Protein AF-A0A2D8A9R6-F1 (afdb_monomer)

Foldseek 3Di:
DDDDPVLVVQLVVQCPDPPQHSVNSNVVSVQLVVQVVPVWDSDPVRHRPNVVVVCVVVCCVVQWDQAPPQRDTDRDVHHPVRVPDDPDDDDDDDDDPVRVVVCVVVVHD

Mean predicted aligned error: 5.81 Å

Structure (mmCIF, N/CA/C/O backbone):
data_AF-A0A2D8A9R6-F1
#
_entry.id   AF-A0A2D8A9R6-F1
#
loop_
_atom_site.group_PDB
_atom_site.id
_atom_site.type_symbol
_atom_site.label_atom_id
_atom_site.label_alt_id
_atom_site.label_comp_id
_atom_site.label_asym_id
_atom_site.label_entity_id
_atom_site.label_seq_id
_atom_site.pdbx_PDB_ins_code
_atom_site.Cartn_x
_atom_site.Cartn_y
_atom_site.Cartn_z
_atom_site.occupancy
_atom_site.B_iso_or_equiv
_atom_site.auth_seq_id
_atom_site.auth_comp_id
_atom_site.auth_asym_id
_atom_site.auth_atom_id
_atom_site.pdbx_PDB_model_num
ATOM 1 N N . MET A 1 1 ? -15.543 -0.335 30.446 1.00 69.06 1 MET A N 1
ATOM 2 C CA . MET A 1 1 ? -16.309 -1.147 29.477 1.00 69.06 1 MET A CA 1
ATOM 3 C C . MET A 1 1 ? -15.387 -1.459 28.308 1.00 69.06 1 MET A C 1
ATOM 5 O O . MET A 1 1 ? -14.776 -0.513 27.822 1.00 69.06 1 MET A O 1
ATOM 9 N N . PRO A 1 2 ? -15.193 -2.729 27.918 1.00 83.56 2 PRO A N 1
ATOM 10 C CA . PRO A 1 2 ? -14.360 -3.060 26.764 1.00 83.56 2 PRO A CA 1
ATOM 11 C C . PRO A 1 2 ? -15.012 -2.563 25.467 1.00 83.56 2 PRO A C 1
ATOM 13 O O . PRO A 1 2 ? -16.239 -2.513 25.367 1.00 83.56 2 PRO A O 1
ATOM 16 N N . LEU A 1 3 ? -14.191 -2.178 24.489 1.00 90.00 3 LEU A N 1
ATOM 17 C CA . LEU A 1 3 ? -14.675 -1.761 23.172 1.00 90.00 3 LEU A CA 1
ATOM 18 C C . LEU A 1 3 ? -15.277 -2.957 22.405 1.00 90.00 3 LEU A C 1
ATOM 20 O O . LEU A 1 3 ? -14.814 -4.086 22.593 1.00 90.00 3 LEU A O 1
ATOM 24 N N . PRO A 1 4 ? -16.277 -2.739 21.528 1.00 94.75 4 PRO A N 1
ATOM 25 C CA . PRO A 1 4 ? -16.865 -3.807 20.724 1.00 94.75 4 PRO A CA 1
ATOM 26 C C . PRO A 1 4 ? -15.835 -4.504 19.827 1.00 94.75 4 PRO A C 1
ATOM 28 O O . PRO A 1 4 ? -14.962 -3.858 19.245 1.00 94.75 4 PRO A O 1
ATOM 31 N N . ALA A 1 5 ? -15.979 -5.818 19.647 1.00 95.56 5 ALA A N 1
ATOM 32 C CA . ALA A 1 5 ? -15.038 -6.617 18.860 1.00 95.56 5 ALA A CA 1
ATOM 33 C C . ALA A 1 5 ? -14.805 -6.100 17.419 1.00 95.56 5 ALA A C 1
ATOM 35 O O . ALA A 1 5 ? -13.646 -6.057 17.008 1.00 95.56 5 ALA A O 1
ATOM 36 N N . PRO A 1 6 ? -15.821 -5.648 16.650 1.00 93.56 6 PRO A N 1
ATOM 37 C CA . PRO A 1 6 ? -15.593 -5.115 15.302 1.00 93.56 6 PRO A CA 1
ATOM 38 C C . PRO A 1 6 ? -14.710 -3.861 15.276 1.00 93.56 6 PRO A C 1
ATOM 40 O O . PRO A 1 6 ? -13.868 -3.727 14.394 1.00 93.56 6 PRO A O 1
ATOM 43 N N . TYR A 1 7 ? -14.853 -2.981 16.274 1.00 94.50 7 TYR A N 1
ATOM 44 C CA . TYR A 1 7 ? -14.008 -1.793 16.411 1.00 94.50 7 TYR A CA 1
ATOM 45 C C . TYR A 1 7 ? -12.546 -2.192 16.626 1.00 94.50 7 TYR A C 1
ATOM 47 O O . TYR A 1 7 ? -11.654 -1.685 15.953 1.00 94.50 7 TYR A O 1
ATOM 55 N N . LEU A 1 8 ? -12.303 -3.141 17.539 1.00 95.88 8 LEU A N 1
ATOM 56 C CA . LEU A 1 8 ? -10.952 -3.620 17.836 1.00 95.88 8 LEU A CA 1
ATOM 57 C C . LEU A 1 8 ? -10.298 -4.284 16.621 1.00 95.88 8 LEU A C 1
ATOM 59 O O . LEU A 1 8 ? -9.114 -4.063 16.389 1.00 95.88 8 LEU A O 1
ATOM 63 N N . ARG A 1 9 ? -11.060 -5.044 15.822 1.00 96.25 9 ARG A N 1
ATOM 64 C CA . ARG A 1 9 ? -10.545 -5.655 14.585 1.00 96.25 9 ARG A CA 1
ATOM 65 C C . ARG A 1 9 ? -10.107 -4.602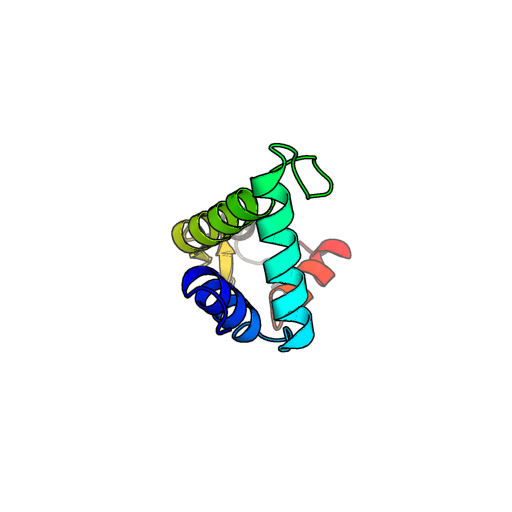 13.569 1.00 96.25 9 ARG A C 1
ATOM 67 O O . ARG A 1 9 ? -9.042 -4.754 12.983 1.00 96.25 9 ARG A O 1
ATOM 74 N N . LEU A 1 10 ? -10.895 -3.542 13.381 1.00 95.88 10 LEU A N 1
ATOM 75 C CA . LEU A 1 10 ? -10.539 -2.454 12.466 1.00 95.88 10 LEU A CA 1
ATOM 76 C C . LEU A 1 10 ? -9.306 -1.680 12.959 1.00 95.88 10 LEU A C 1
ATOM 78 O O . LEU A 1 10 ? -8.393 -1.421 12.180 1.00 95.88 10 LEU A O 1
ATOM 82 N N . LEU A 1 11 ? -9.240 -1.386 14.259 1.00 96.69 11 LEU A N 1
ATOM 83 C CA . LEU A 1 11 ? -8.086 -0.724 14.867 1.00 96.69 11 LEU A CA 1
ATOM 84 C C . LEU A 1 11 ? -6.806 -1.543 14.693 1.00 96.69 11 LEU A C 1
ATOM 86 O O . LEU A 1 11 ? -5.793 -1.000 14.266 1.00 96.69 11 LEU A O 1
ATOM 90 N N . GLN A 1 12 ? -6.860 -2.844 14.980 1.00 97.19 12 GLN A N 1
ATOM 91 C CA . GLN A 1 12 ? -5.717 -3.745 14.816 1.00 97.19 12 GLN A CA 1
ATOM 92 C C . GLN A 1 12 ? -5.279 -3.859 13.354 1.00 97.19 12 GLN A C 1
ATOM 94 O O . GLN A 1 12 ? -4.084 -3.904 13.084 1.00 97.19 12 GLN A O 1
ATOM 99 N N . ALA A 1 13 ? -6.226 -3.878 12.411 1.00 97.00 13 ALA A N 1
ATOM 100 C CA . ALA A 1 13 ? -5.903 -3.908 10.989 1.00 97.00 13 ALA A CA 1
ATOM 101 C C . ALA A 1 13 ? -5.131 -2.653 10.550 1.00 97.00 13 ALA A C 1
ATOM 103 O O . ALA A 1 13 ? -4.171 -2.774 9.795 1.00 97.00 13 ALA A O 1
ATOM 104 N N . PHE A 1 14 ? -5.502 -1.468 11.049 1.00 97.88 14 PHE A N 1
ATOM 105 C CA . PHE A 1 14 ? -4.760 -0.238 10.763 1.00 97.88 14 PHE A CA 1
ATOM 106 C C . PHE A 1 14 ? -3.406 -0.172 11.475 1.00 97.88 14 PHE A C 1
ATOM 108 O O . PHE A 1 14 ? -2.436 0.252 10.860 1.00 97.88 14 PHE A O 1
ATOM 115 N N . ASP A 1 15 ? -3.322 -0.600 12.736 1.00 97.31 15 ASP A N 1
ATOM 116 C CA . ASP A 1 15 ? -2.078 -0.592 13.528 1.00 97.31 15 ASP A CA 1
ATOM 117 C C . ASP A 1 15 ? -1.011 -1.556 12.979 1.00 97.31 15 ASP A C 1
ATOM 119 O O . ASP A 1 15 ? 0.182 -1.377 13.197 1.00 97.31 15 ASP A O 1
ATOM 123 N N . ALA A 1 16 ? -1.429 -2.574 12.222 1.00 96.88 16 ALA A N 1
ATOM 124 C CA . ALA A 1 16 ? -0.520 -3.496 11.548 1.00 96.88 16 ALA A CA 1
ATOM 125 C C . ALA A 1 16 ? 0.151 -2.903 10.291 1.00 96.88 16 ALA A C 1
ATOM 127 O O . ALA A 1 16 ? 1.063 -3.528 9.743 1.00 96.88 16 ALA A O 1
ATOM 128 N N . LEU A 1 17 ? -0.292 -1.738 9.799 1.00 97.06 17 LEU A N 1
ATOM 129 C CA . LEU A 1 17 ? 0.254 -1.134 8.584 1.00 97.06 17 LEU A CA 1
ATOM 130 C C . LEU A 1 17 ? 1.579 -0.403 8.862 1.00 97.06 17 LEU A C 1
ATOM 132 O O . LEU A 1 17 ? 1.702 0.310 9.862 1.00 97.06 17 LEU A O 1
ATOM 136 N N . PRO A 1 18 ? 2.574 -0.505 7.960 1.00 96.38 18 PRO A N 1
ATOM 137 C CA . PRO A 1 18 ? 3.833 0.210 8.123 1.00 96.38 18 PRO A CA 1
ATOM 138 C C . PRO A 1 18 ? 3.591 1.724 8.164 1.00 96.38 18 PRO A C 1
ATOM 140 O O . PRO A 1 18 ? 2.914 2.286 7.306 1.00 96.38 18 PRO A O 1
ATOM 143 N N . GLY A 1 19 ? 4.151 2.392 9.175 1.00 95.88 19 GLY A N 1
ATOM 144 C CA . GLY A 1 19 ? 4.002 3.839 9.362 1.00 95.88 19 GLY A CA 1
ATOM 145 C C . GLY A 1 19 ? 2.702 4.282 10.047 1.00 95.88 19 GLY A C 1
ATOM 146 O O . GLY A 1 19 ? 2.530 5.478 10.279 1.00 95.88 19 GLY A O 1
ATOM 147 N N . VAL A 1 20 ? 1.813 3.358 10.432 1.00 97.38 20 VAL A N 1
ATOM 148 C CA . VAL A 1 20 ? 0.592 3.663 11.193 1.00 97.38 20 VAL A CA 1
ATOM 149 C C . VAL A 1 20 ? 0.746 3.162 12.627 1.00 97.38 20 VAL A C 1
ATOM 151 O O . VAL A 1 20 ? 0.650 1.975 12.894 1.00 97.38 20 VAL A O 1
ATOM 154 N N . GLY A 1 21 ? 0.990 4.079 13.567 1.00 94.69 21 GLY A N 1
ATOM 155 C CA . GLY A 1 21 ? 1.039 3.745 14.997 1.00 94.69 21 GLY A CA 1
ATOM 156 C C . GLY A 1 21 ? -0.343 3.718 15.670 1.00 94.69 21 GLY A C 1
ATOM 157 O O . GLY A 1 21 ? -1.324 4.196 15.088 1.00 94.69 21 GLY A O 1
ATOM 158 N N . PRO A 1 22 ? -0.430 3.326 16.955 1.00 94.12 22 PRO A N 1
ATOM 159 C CA . PRO A 1 22 ? -1.704 3.047 17.630 1.00 94.12 22 PRO A CA 1
ATOM 160 C C . PRO A 1 22 ? -2.620 4.271 17.732 1.00 94.12 22 PRO A C 1
ATOM 162 O O . PRO A 1 22 ? -3.844 4.174 17.623 1.00 94.12 22 PRO A O 1
ATOM 165 N N . GLN A 1 23 ? -2.036 5.463 17.889 1.00 95.62 23 GLN A N 1
ATOM 166 C CA . GLN A 1 23 ? -2.798 6.713 17.881 1.00 95.62 23 GLN A CA 1
ATOM 167 C C . GLN A 1 23 ? -3.372 7.031 16.494 1.00 95.62 23 GLN A C 1
ATOM 169 O O . GLN A 1 23 ? -4.507 7.498 16.393 1.00 95.62 23 GLN A O 1
ATOM 174 N N . ALA A 1 24 ? -2.604 6.787 15.429 1.00 97.69 24 ALA A N 1
ATOM 175 C CA . ALA A 1 24 ? -3.054 6.999 14.058 1.00 97.69 24 ALA A CA 1
ATOM 176 C C . ALA A 1 24 ? -4.120 5.963 13.670 1.00 97.69 24 ALA A C 1
ATOM 178 O O . ALA A 1 24 ? -5.163 6.341 13.141 1.00 97.69 24 ALA A O 1
ATOM 179 N N . ALA A 1 25 ? -3.924 4.694 14.036 1.00 97.62 25 ALA A N 1
ATOM 180 C CA . ALA A 1 25 ? -4.891 3.620 13.833 1.00 97.62 25 ALA A CA 1
ATOM 181 C C . ALA A 1 25 ? -6.250 3.930 14.481 1.00 97.62 25 ALA A C 1
ATOM 183 O O . ALA A 1 25 ? -7.298 3.773 13.847 1.00 97.62 25 ALA A O 1
ATOM 184 N N . GLY A 1 26 ? -6.248 4.454 15.713 1.00 96.44 26 GLY A N 1
ATOM 185 C CA . GLY A 1 26 ? -7.468 4.907 16.386 1.00 96.44 26 GLY A CA 1
ATOM 186 C C . GLY A 1 26 ? -8.190 6.030 15.629 1.00 96.44 26 GLY A C 1
ATOM 187 O O . GLY A 1 26 ? -9.409 5.968 15.451 1.00 96.44 26 GLY A O 1
ATOM 188 N N . ARG A 1 27 ? -7.446 7.024 15.120 1.00 95.38 27 ARG A N 1
ATOM 189 C CA . ARG A 1 27 ? -8.008 8.127 14.315 1.00 95.38 27 ARG A CA 1
ATOM 190 C C . ARG A 1 27 ? -8.610 7.630 13.002 1.00 95.38 27 ARG A C 1
ATOM 192 O O . ARG A 1 27 ? -9.718 8.036 12.667 1.00 95.38 27 ARG A O 1
ATOM 199 N N . LEU A 1 28 ? -7.917 6.738 12.292 1.00 95.75 28 LEU A N 1
ATOM 200 C CA . LEU A 1 28 ? -8.404 6.138 11.044 1.00 95.75 28 LEU A CA 1
ATOM 201 C C . LEU A 1 28 ? -9.673 5.315 11.280 1.00 95.75 28 LEU A C 1
ATOM 203 O O . LEU A 1 28 ? -10.664 5.497 10.579 1.00 95.75 28 LEU A O 1
ATOM 207 N N . THR A 1 29 ? -9.681 4.483 12.324 1.00 95.19 29 THR A N 1
ATOM 208 C CA . THR A 1 29 ? -10.854 3.692 12.730 1.00 95.19 29 THR A CA 1
ATOM 209 C C . THR A 1 29 ? -12.067 4.590 12.956 1.00 95.19 29 THR A C 1
ATOM 211 O O . THR A 1 29 ? -13.138 4.345 12.405 1.00 95.19 29 THR A O 1
ATOM 214 N N . GLN A 1 30 ? -11.902 5.660 13.737 1.00 91.88 30 GLN A N 1
ATOM 215 C CA . GLN A 1 30 ? -12.988 6.596 14.009 1.00 91.88 30 GLN A CA 1
ATOM 216 C C . GLN A 1 30 ? -13.437 7.331 12.740 1.00 91.88 30 GLN A C 1
ATOM 218 O O . GLN A 1 30 ? -14.637 7.455 12.510 1.00 91.88 30 GLN A O 1
ATOM 223 N N . PHE A 1 31 ? -12.498 7.791 11.910 1.00 92.06 31 PHE A N 1
ATOM 224 C CA . PHE A 1 31 ? -12.796 8.479 10.655 1.00 92.06 31 PHE A CA 1
ATOM 225 C C . PHE A 1 31 ? -13.668 7.628 9.727 1.00 92.06 31 PHE A C 1
ATOM 227 O O . PHE A 1 31 ? -14.717 8.101 9.291 1.00 92.06 31 PHE A O 1
ATOM 234 N N . ILE A 1 32 ? -13.290 6.365 9.498 1.00 91.50 32 ILE A N 1
ATOM 235 C CA . ILE A 1 32 ? -14.049 5.430 8.656 1.00 91.50 32 ILE A CA 1
ATOM 236 C C . ILE A 1 32 ? -15.459 5.201 9.212 1.00 91.50 32 ILE A C 1
ATOM 238 O O . ILE A 1 32 ? -16.438 5.318 8.479 1.00 91.50 32 ILE A O 1
ATOM 242 N N . LEU A 1 33 ? -15.587 4.936 10.516 1.00 88.25 33 LEU A N 1
ATOM 243 C CA . LEU A 1 33 ? -16.890 4.661 11.130 1.00 88.25 33 LEU A CA 1
ATOM 244 C C . LEU A 1 33 ? -17.820 5.886 11.131 1.00 88.25 33 LEU A C 1
ATOM 246 O O . LEU A 1 33 ? -19.035 5.719 11.037 1.00 88.25 33 LEU A O 1
ATOM 250 N N . MET A 1 34 ? -17.273 7.107 11.184 1.00 83.88 34 MET A N 1
ATOM 251 C CA . MET A 1 34 ? -18.062 8.344 11.146 1.00 83.88 34 MET A CA 1
ATOM 252 C C . MET A 1 34 ? -18.802 8.584 9.824 1.00 83.88 34 MET A C 1
ATOM 254 O O . MET A 1 34 ? -19.875 9.182 9.860 1.00 83.88 34 MET A O 1
ATOM 258 N N . GLY A 1 35 ? -18.281 8.113 8.688 1.00 73.56 35 GLY A N 1
ATOM 259 C CA . GLY A 1 35 ? -18.963 8.262 7.393 1.00 73.56 35 GLY A CA 1
ATOM 260 C C . GLY A 1 35 ? -20.215 7.400 7.279 1.00 73.56 35 GLY A C 1
ATOM 261 O O . GLY A 1 35 ? -21.261 7.864 6.834 1.00 73.56 35 GLY A O 1
ATOM 262 N N . ASN A 1 36 ? -20.141 6.163 7.771 1.00 65.12 36 ASN A N 1
ATOM 263 C CA . ASN A 1 36 ? -21.240 5.203 7.668 1.00 65.12 36 ASN A CA 1
ATOM 264 C C . ASN A 1 36 ? -22.476 5.647 8.478 1.00 65.12 36 ASN A C 1
ATOM 266 O O . ASN A 1 36 ? -23.612 5.567 8.020 1.00 65.12 36 ASN A O 1
ATOM 270 N N . GLN A 1 37 ? -22.258 6.208 9.667 1.00 65.50 37 GLN A N 1
ATOM 271 C CA . GLN A 1 37 ? -23.342 6.562 10.588 1.00 65.50 37 GLN A CA 1
ATOM 272 C C . GLN A 1 37 ? -24.173 7.795 10.189 1.00 65.50 37 GLN A C 1
ATOM 274 O O . GLN A 1 37 ? -25.277 7.956 10.703 1.00 65.50 37 GLN A O 1
ATOM 279 N N . ASN A 1 38 ? -23.708 8.620 9.243 1.00 56.88 38 ASN A N 1
ATOM 280 C CA . ASN A 1 38 ? -24.428 9.827 8.815 1.00 56.88 38 ASN A CA 1
ATOM 281 C C . ASN A 1 38 ? -25.042 9.723 7.407 1.00 56.88 38 ASN A C 1
ATOM 283 O O . ASN A 1 38 ? -25.695 10.670 6.969 1.00 56.88 38 ASN A O 1
ATOM 287 N N . GLY A 1 39 ? -24.813 8.621 6.678 1.00 60.53 39 GLY A N 1
ATOM 288 C CA . GLY A 1 39 ? -25.246 8.466 5.279 1.00 60.53 39 GLY A CA 1
ATOM 289 C C . GLY A 1 39 ? -24.645 9.500 4.312 1.00 60.53 39 GLY A C 1
ATOM 290 O O . GLY A 1 39 ? -25.080 9.600 3.169 1.00 60.53 39 GLY A O 1
ATOM 291 N N . GLN A 1 40 ? -23.664 10.279 4.774 1.00 63.97 40 GLN A N 1
ATOM 292 C CA . GLN A 1 40 ? -22.924 11.281 4.017 1.00 63.97 40 GLN A CA 1
ATOM 293 C C . GLN A 1 40 ? -21.485 10.804 3.914 1.00 63.97 40 GLN A C 1
ATOM 295 O O . GLN A 1 40 ? -20.902 10.376 4.914 1.00 63.97 40 GLN A O 1
ATOM 300 N N . GLY A 1 41 ? -20.903 10.882 2.722 1.00 74.56 41 GLY A N 1
ATOM 301 C CA . GLY A 1 41 ? -19.510 10.518 2.573 1.00 74.56 41 GLY A CA 1
ATOM 302 C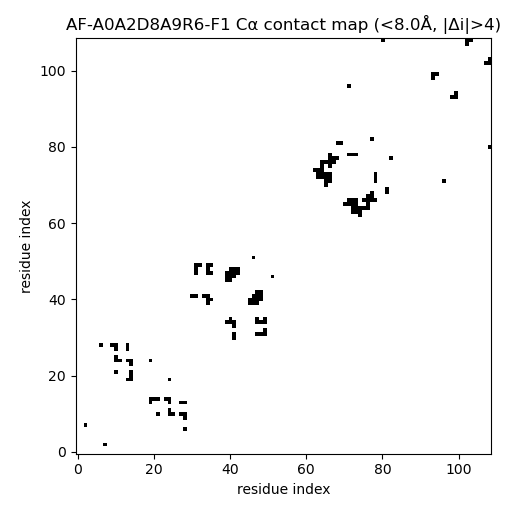 C . GLY A 1 41 ? -18.587 11.403 3.400 1.00 74.56 41 GLY A C 1
ATOM 303 O O . GLY A 1 41 ? -18.825 12.593 3.598 1.00 74.56 41 GLY A O 1
ATOM 304 N N . ASN A 1 42 ? -17.536 10.783 3.915 1.00 80.88 42 ASN A N 1
ATOM 305 C CA . ASN A 1 42 ? -16.564 11.374 4.828 1.00 80.88 42 ASN A CA 1
ATOM 306 C C . ASN A 1 42 ? -15.222 11.676 4.157 1.00 80.88 42 ASN A C 1
ATOM 308 O O . ASN A 1 42 ? -14.340 12.222 4.818 1.00 80.88 42 ASN A O 1
ATOM 312 N N . ASN A 1 43 ? -15.041 11.340 2.878 1.00 81.12 43 ASN A N 1
ATOM 313 C CA . ASN A 1 43 ? -13.846 11.719 2.129 1.00 81.12 43 ASN A CA 1
ATOM 314 C C . ASN A 1 43 ? -14.031 13.014 1.321 1.00 81.12 43 ASN A C 1
ATOM 316 O O . ASN A 1 43 ? -15.125 13.566 1.220 1.00 81.12 43 ASN A O 1
ATOM 320 N N . ALA A 1 44 ? -12.935 13.493 0.723 1.00 79.56 44 ALA A N 1
ATOM 321 C CA . ALA A 1 44 ? -12.900 14.721 -0.075 1.00 79.56 44 ALA A CA 1
ATOM 322 C C . ALA A 1 44 ? -13.868 14.720 -1.275 1.00 79.56 44 ALA A C 1
ATOM 324 O O . ALA A 1 44 ? -14.213 15.786 -1.778 1.00 79.56 44 ALA A O 1
ATOM 325 N N . HIS A 1 45 ? -14.311 13.540 -1.717 1.00 75.62 45 HIS A N 1
ATOM 326 C CA . HIS A 1 45 ? -15.215 13.351 -2.849 1.00 75.62 45 HIS A CA 1
ATOM 327 C C . HIS A 1 45 ? -16.678 13.154 -2.423 1.00 75.62 45 HIS A C 1
ATOM 329 O O . HIS A 1 45 ? -17.536 12.975 -3.281 1.00 75.62 45 HIS A O 1
ATOM 335 N N . GLY A 1 46 ? -16.982 13.191 -1.119 1.00 79.62 46 GLY A N 1
ATOM 336 C CA . GLY A 1 46 ? -18.336 12.965 -0.612 1.00 79.62 46 GLY A CA 1
ATOM 337 C C . GLY A 1 46 ? -18.792 11.503 -0.674 1.00 79.62 46 GLY A C 1
ATOM 338 O O . GLY A 1 46 ? -19.991 11.247 -0.556 1.00 79.62 46 GLY A O 1
ATOM 339 N N . ASN A 1 47 ? -17.859 10.548 -0.791 1.00 81.19 47 ASN A N 1
ATOM 340 C CA . ASN A 1 47 ? -18.119 9.104 -0.754 1.00 81.19 47 ASN A CA 1
ATOM 341 C C . ASN A 1 47 ? -17.841 8.499 0.633 1.00 81.19 47 ASN A C 1
ATOM 343 O O . ASN A 1 47 ? -17.124 9.080 1.456 1.00 81.19 47 ASN A O 1
ATOM 347 N N . ASP A 1 48 ? -18.382 7.304 0.886 1.00 89.06 48 ASP A N 1
ATOM 348 C CA . ASP A 1 48 ? -17.998 6.495 2.046 1.00 89.06 48 ASP A CA 1
ATOM 349 C C . ASP A 1 48 ? -16.561 5.977 1.881 1.00 89.06 48 ASP A C 1
ATOM 351 O O . ASP A 1 48 ? -16.298 5.029 1.135 1.00 89.06 48 ASP A O 1
ATOM 355 N N . ALA A 1 49 ? -15.631 6.590 2.616 1.00 89.56 49 ALA A N 1
ATOM 356 C CA . ALA A 1 49 ? -14.215 6.247 2.598 1.00 89.56 49 ALA A CA 1
ATOM 357 C C . ALA A 1 49 ? -13.953 4.780 2.955 1.00 89.56 49 ALA A C 1
ATOM 359 O O . ALA A 1 49 ? -12.976 4.211 2.475 1.00 89.56 49 ALA A O 1
ATOM 360 N N . GLY A 1 50 ? -14.793 4.171 3.802 1.00 90.81 50 GLY A N 1
ATOM 361 C CA . GLY A 1 50 ? -14.626 2.777 4.212 1.00 90.81 50 GLY A CA 1
ATOM 362 C C . GLY A 1 50 ? -14.830 1.822 3.047 1.00 90.81 50 GLY A C 1
ATOM 363 O O . GLY A 1 50 ? -13.969 0.986 2.769 1.00 90.81 50 GLY A O 1
ATOM 364 N N . SER A 1 51 ? -15.949 1.988 2.345 1.00 89.69 51 SER A N 1
ATOM 365 C CA . SER A 1 51 ? -16.283 1.189 1.168 1.00 89.69 51 SER A CA 1
ATOM 366 C C . SER A 1 51 ? -15.290 1.412 0.023 1.00 89.69 51 SER A C 1
ATOM 368 O O . SER A 1 51 ? -14.821 0.443 -0.572 1.00 89.69 51 SER A O 1
ATOM 370 N N . GLU A 1 52 ? -14.909 2.666 -0.243 1.00 91.31 52 GLU A N 1
ATOM 371 C CA . GLU A 1 52 ? -13.952 3.006 -1.306 1.00 91.31 52 GLU A CA 1
ATOM 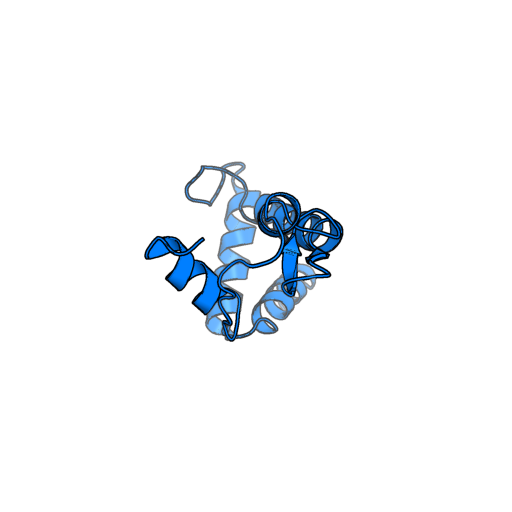372 C C . GLU A 1 52 ? -12.563 2.401 -1.040 1.00 91.31 52 GLU A C 1
ATOM 374 O O . GLU A 1 52 ? -11.974 1.778 -1.925 1.00 91.31 52 GLU A O 1
ATOM 379 N N . LEU A 1 53 ? -12.066 2.496 0.200 1.00 93.88 53 LEU A N 1
ATOM 380 C CA . LEU A 1 53 ? -10.789 1.897 0.590 1.00 93.88 53 LEU A CA 1
ATOM 381 C C . LEU A 1 53 ? -10.819 0.368 0.477 1.00 93.88 53 LEU A C 1
ATOM 383 O O . LEU A 1 53 ? -9.885 -0.224 -0.064 1.00 93.88 53 LEU A O 1
ATOM 387 N N . ALA A 1 54 ? -11.882 -0.275 0.966 1.00 93.94 54 ALA A N 1
ATOM 388 C CA . ALA A 1 54 ? -12.024 -1.726 0.880 1.00 93.94 54 ALA A CA 1
ATOM 389 C C . ALA A 1 54 ? -12.030 -2.206 -0.579 1.00 93.94 54 ALA A C 1
ATOM 391 O O . ALA A 1 54 ? -11.337 -3.167 -0.916 1.00 93.94 54 ALA A O 1
ATOM 392 N N . GLN A 1 55 ? -12.760 -1.508 -1.453 1.00 95.25 55 GLN A N 1
ATOM 393 C CA . GLN A 1 55 ? -12.817 -1.832 -2.873 1.00 95.25 55 GLN A CA 1
ATOM 394 C C . GLN A 1 55 ? -11.465 -1.631 -3.562 1.00 95.25 55 GLN A C 1
ATOM 396 O O . GLN A 1 55 ? -11.051 -2.495 -4.330 1.00 95.25 55 GLN A O 1
ATOM 401 N N . ALA A 1 56 ? -10.755 -0.539 -3.267 1.00 95.75 56 ALA A N 1
ATOM 402 C CA . ALA A 1 56 ? -9.436 -0.275 -3.834 1.00 95.75 56 ALA A CA 1
ATOM 403 C C . ALA A 1 56 ? -8.412 -1.350 -3.440 1.00 95.75 56 ALA A C 1
ATOM 405 O O . ALA A 1 56 ? -7.671 -1.826 -4.296 1.00 95.75 56 ALA A O 1
ATOM 406 N N . ILE A 1 57 ? -8.399 -1.771 -2.168 1.00 96.19 57 ILE A N 1
ATOM 407 C CA . ILE A 1 57 ? -7.508 -2.835 -1.679 1.00 96.19 57 ILE A CA 1
ATOM 408 C C . ILE A 1 57 ? -7.783 -4.153 -2.412 1.00 96.19 57 ILE A C 1
ATOM 410 O O . ILE A 1 57 ? -6.847 -4.786 -2.900 1.00 96.19 57 ILE A O 1
ATOM 414 N N . LEU A 1 58 ? -9.053 -4.560 -2.504 1.00 97.12 58 LEU A N 1
ATOM 415 C CA . LEU A 1 58 ? -9.439 -5.811 -3.160 1.00 97.12 58 LEU A CA 1
ATOM 416 C C . LEU A 1 58 ? -9.135 -5.777 -4.661 1.00 97.12 58 LEU A C 1
ATOM 418 O O . LEU A 1 58 ? -8.453 -6.663 -5.167 1.00 97.12 58 LEU A O 1
ATOM 422 N N . ALA A 1 59 ? -9.556 -4.716 -5.353 1.00 96.38 59 ALA A N 1
ATOM 423 C CA . ALA A 1 59 ? -9.327 -4.566 -6.785 1.00 96.38 59 ALA A CA 1
ATOM 424 C C . ALA A 1 59 ? -7.830 -4.553 -7.120 1.00 96.38 59 ALA A C 1
ATOM 426 O O . ALA A 1 59 ? -7.410 -5.222 -8.061 1.00 96.38 59 ALA A O 1
ATOM 427 N N . ALA A 1 60 ? -7.009 -3.842 -6.342 1.00 95.69 60 ALA A N 1
ATOM 428 C CA . ALA A 1 60 ? -5.564 -3.826 -6.540 1.00 95.69 60 ALA A CA 1
ATOM 429 C C . ALA A 1 60 ? -4.945 -5.219 -6.343 1.00 95.69 60 ALA A C 1
ATOM 431 O O . ALA A 1 60 ? -4.153 -5.650 -7.176 1.00 95.69 60 ALA A O 1
ATOM 432 N N . GLY A 1 61 ? -5.332 -5.939 -5.284 1.00 94.69 61 GLY A N 1
ATOM 433 C CA . GLY A 1 61 ? -4.831 -7.291 -5.014 1.00 94.69 61 GLY A C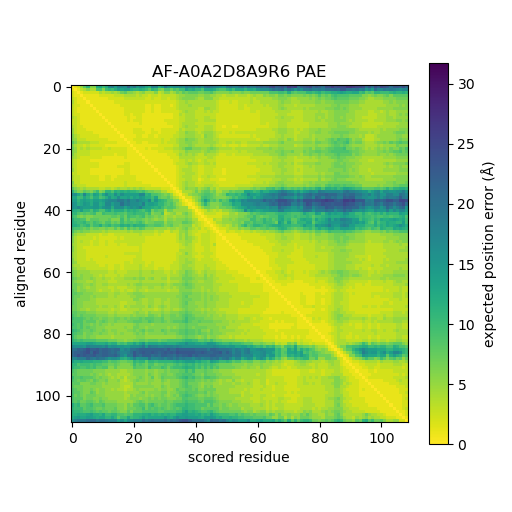A 1
ATOM 434 C C . GLY A 1 61 ? -5.228 -8.331 -6.067 1.00 94.69 61 GLY A C 1
ATOM 435 O O . GLY A 1 61 ? -4.491 -9.289 -6.280 1.00 94.69 61 GLY A O 1
ATOM 436 N N . GLU A 1 62 ? -6.369 -8.144 -6.730 1.00 94.88 62 GLU A N 1
ATOM 437 C CA . GLU A 1 62 ? -6.866 -9.054 -7.768 1.00 94.88 62 GLU A CA 1
ATOM 438 C C . GLU A 1 62 ? -6.311 -8.747 -9.164 1.00 94.88 62 GLU A C 1
ATOM 440 O O . GLU A 1 62 ? -6.180 -9.656 -9.983 1.00 94.88 62 GLU A O 1
ATOM 445 N N . THR A 1 63 ? -6.008 -7.480 -9.457 1.00 94.25 63 THR A N 1
ATOM 446 C CA . THR A 1 63 ? -5.716 -7.031 -10.831 1.00 94.25 63 THR A CA 1
ATOM 447 C C . THR A 1 63 ? -4.261 -6.674 -11.088 1.00 94.25 63 THR A C 1
ATOM 449 O O . THR A 1 63 ? -3.816 -6.766 -12.233 1.00 94.25 63 THR A O 1
ATOM 452 N N . LEU A 1 64 ? -3.508 -6.263 -10.063 1.00 96.00 64 LEU A N 1
ATOM 453 C CA . LEU A 1 64 ? -2.119 -5.860 -10.251 1.00 96.00 64 LEU A CA 1
ATOM 454 C C . LEU A 1 64 ? -1.214 -7.084 -10.364 1.00 96.00 64 LEU A C 1
ATOM 456 O O . LEU A 1 64 ? -1.150 -7.929 -9.472 1.00 96.00 64 LEU A O 1
ATOM 460 N N . VAL A 1 65 ? -0.446 -7.127 -11.447 1.00 96.06 65 VAL A N 1
ATOM 461 C CA . VAL A 1 65 ? 0.622 -8.103 -11.675 1.00 96.06 65 VAL A CA 1
ATOM 462 C C . VAL A 1 65 ? 1.962 -7.390 -11.830 1.00 96.06 65 VAL A C 1
ATOM 464 O O . VAL A 1 65 ? 2.012 -6.179 -12.044 1.00 96.06 65 VAL A O 1
ATOM 467 N N . MET A 1 66 ? 3.063 -8.135 -11.736 1.00 96.25 66 MET A N 1
ATOM 468 C CA . MET A 1 66 ? 4.386 -7.619 -12.092 1.00 96.25 66 MET A CA 1
ATOM 469 C C . MET A 1 66 ? 4.683 -7.921 -13.556 1.00 96.25 66 MET A C 1
ATOM 471 O O . MET A 1 66 ? 4.572 -9.065 -13.990 1.00 96.25 66 MET A O 1
ATOM 475 N N . CYS A 1 67 ? 5.095 -6.899 -14.302 1.00 95.25 67 CYS A N 1
ATOM 476 C CA . CYS A 1 67 ? 5.538 -7.051 -15.680 1.00 95.25 67 CYS A CA 1
ATOM 477 C C . CYS A 1 67 ? 6.751 -7.991 -15.754 1.00 95.25 67 CYS A C 1
ATOM 479 O O . CYS A 1 67 ? 7.763 -7.753 -15.095 1.00 95.25 67 CYS A O 1
ATOM 481 N N . GLU A 1 68 ? 6.698 -8.996 -16.625 1.00 96.06 68 GLU A N 1
ATOM 482 C CA . GLU A 1 68 ? 7.753 -10.005 -16.801 1.00 96.06 68 GLU A CA 1
ATOM 483 C C . GLU A 1 68 ? 9.076 -9.423 -17.338 1.00 96.06 68 GLU A C 1
ATOM 485 O O . GLU A 1 68 ? 10.122 -10.063 -17.256 1.00 96.06 68 GLU A O 1
ATOM 490 N N . ARG A 1 69 ? 9.045 -8.203 -17.897 1.00 92.31 69 ARG A N 1
ATOM 491 C CA . ARG A 1 69 ? 10.209 -7.547 -18.519 1.00 92.31 69 ARG A CA 1
ATOM 492 C C . ARG A 1 69 ? 10.871 -6.496 -17.636 1.00 92.31 69 ARG A C 1
ATOM 494 O O . ARG A 1 69 ? 12.093 -6.474 -17.540 1.00 92.31 69 ARG A O 1
ATOM 501 N N . CYS A 1 70 ? 10.083 -5.602 -17.040 1.00 91.81 70 CYS A N 1
ATOM 502 C CA . CYS A 1 70 ? 10.601 -4.469 -16.265 1.00 91.81 70 CYS A CA 1
ATOM 503 C C . CYS A 1 70 ? 10.250 -4.524 -14.775 1.00 91.81 70 CYS A C 1
ATOM 505 O O . CYS A 1 70 ? 10.664 -3.633 -14.041 1.00 91.81 70 CYS A O 1
ATOM 507 N N . TYR A 1 71 ? 9.501 -5.541 -14.327 1.00 93.75 71 TYR A N 1
ATOM 508 C CA . TYR A 1 71 ? 9.112 -5.744 -12.925 1.00 93.75 71 TYR A CA 1
ATOM 509 C C . TYR A 1 71 ? 8.343 -4.569 -12.297 1.00 93.75 71 TYR A C 1
ATOM 511 O O . TYR A 1 71 ? 8.319 -4.404 -11.080 1.00 93.75 71 TYR A O 1
ATOM 519 N N . ARG A 1 72 ? 7.684 -3.759 -13.132 1.00 92.06 72 ARG A N 1
ATOM 520 C CA . AR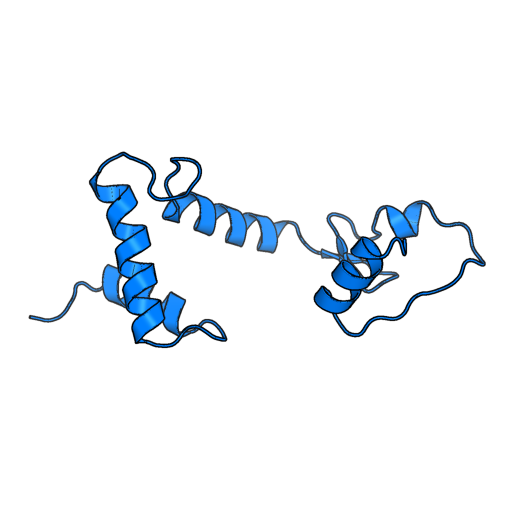G A 1 72 ? 6.738 -2.722 -12.707 1.00 92.06 72 ARG A CA 1
ATOM 521 C C . ARG A 1 72 ? 5.338 -3.306 -12.541 1.00 92.06 72 ARG A C 1
ATOM 523 O O . ARG A 1 72 ? 4.998 -4.275 -13.223 1.00 92.06 72 ARG A O 1
ATOM 530 N N . TYR A 1 73 ? 4.517 -2.678 -11.699 1.00 95.12 73 TYR A N 1
ATOM 531 C CA . TYR A 1 73 ? 3.094 -3.006 -11.618 1.00 95.12 73 TYR A CA 1
ATOM 532 C C . TYR A 1 73 ? 2.405 -2.773 -12.968 1.00 95.12 73 TYR A C 1
ATOM 534 O O . TYR A 1 73 ? 2.612 -1.746 -13.614 1.00 95.12 73 TYR A O 1
ATOM 542 N N . ALA A 1 74 ? 1.587 -3.732 -13.385 1.00 94.81 74 ALA A N 1
ATOM 543 C CA . ALA A 1 74 ? 0.871 -3.738 -14.651 1.00 94.81 74 ALA A CA 1
ATOM 544 C C . ALA A 1 74 ? -0.497 -4.419 -14.496 1.00 94.81 74 ALA A C 1
ATOM 546 O O . ALA A 1 74 ? -0.761 -5.083 -13.496 1.00 94.81 74 ALA A O 1
ATOM 547 N N . MET A 1 75 ? -1.357 -4.271 -15.507 1.00 94.50 75 MET A N 1
ATOM 548 C CA . MET A 1 75 ? -2.639 -4.993 -15.609 1.00 94.50 75 MET A CA 1
ATOM 549 C C . MET A 1 75 ? -2.548 -6.252 -16.491 1.00 94.50 75 MET A C 1
ATOM 551 O O . MET A 1 75 ? -3.523 -6.981 -16.646 1.00 94.50 75 MET A O 1
ATOM 555 N N . GLN A 1 76 ? -1.389 -6.492 -17.109 1.00 93.81 76 GLN A N 1
ATOM 556 C CA . GLN A 1 76 ? -1.101 -7.619 -18.000 1.00 93.81 76 GLN A CA 1
ATOM 557 C C . GLN A 1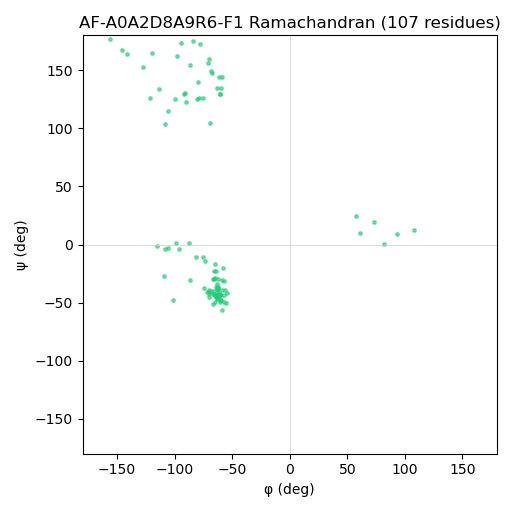 76 ? 0.329 -8.116 -17.747 1.00 93.81 76 GLN A C 1
ATOM 559 O O . GLN A 1 76 ? 1.135 -7.396 -17.154 1.00 93.81 76 GLN A O 1
ATOM 564 N N . SER A 1 77 ? 0.665 -9.323 -18.217 1.00 95.12 77 SER A N 1
ATOM 565 C CA . SER A 1 77 ? 2.001 -9.918 -18.021 1.00 95.12 77 SER A CA 1
ATOM 566 C C . SER A 1 77 ? 3.136 -9.067 -18.600 1.00 95.12 77 SER A C 1
ATOM 568 O O . SER A 1 77 ? 4.239 -9.046 -18.059 1.00 95.12 77 SER A O 1
ATOM 570 N N . VAL A 1 78 ? 2.867 -8.313 -19.666 1.00 94.81 78 VAL A N 1
ATOM 571 C CA . VAL A 1 78 ? 3.771 -7.304 -20.222 1.00 94.81 78 VAL A CA 1
ATOM 572 C C . VAL A 1 78 ? 3.052 -5.959 -20.203 1.00 94.81 78 VAL A C 1
ATOM 574 O O . VAL A 1 78 ? 1.945 -5.853 -20.717 1.00 94.81 78 VAL A O 1
ATOM 577 N N . CYS A 1 79 ? 3.665 -4.934 -19.603 1.00 92.56 79 CYS A N 1
ATOM 578 C CA . CYS A 1 79 ? 3.085 -3.589 -19.573 1.00 92.56 79 CYS A CA 1
ATOM 579 C C . CYS A 1 79 ? 3.105 -2.912 -20.954 1.00 92.56 79 CYS A C 1
ATOM 581 O O . CYS A 1 79 ? 3.935 -3.252 -21.804 1.00 92.56 79 CYS A O 1
ATOM 583 N N . ASP A 1 80 ? 2.250 -1.904 -21.136 1.00 89.38 80 ASP A N 1
ATOM 584 C CA . ASP A 1 80 ? 2.097 -1.170 -22.400 1.00 89.38 80 ASP A CA 1
ATOM 585 C C . ASP A 1 80 ? 3.417 -0.555 -22.894 1.00 89.38 80 ASP A C 1
ATOM 587 O O . ASP A 1 80 ? 3.738 -0.651 -24.079 1.00 89.38 80 ASP A O 1
ATOM 591 N N . ASP A 1 81 ? 4.240 -0.018 -21.984 1.00 87.56 81 ASP A N 1
ATOM 592 C CA . ASP A 1 81 ? 5.552 0.544 -22.335 1.00 87.56 81 ASP A CA 1
ATOM 593 C C . ASP A 1 81 ? 6.485 -0.517 -22.929 1.00 87.56 81 ASP A C 1
ATOM 595 O O . ASP A 1 81 ? 7.171 -0.294 -23.924 1.00 87.56 81 ASP A O 1
ATOM 599 N N . CYS A 1 82 ? 6.519 -1.705 -22.317 1.00 89.69 82 CYS A N 1
ATOM 600 C CA . CYS A 1 82 ? 7.353 -2.796 -22.798 1.00 89.69 82 CYS A CA 1
ATOM 601 C C . CYS A 1 82 ? 6.818 -3.351 -24.121 1.00 89.69 82 CYS A C 1
ATOM 603 O O . CYS A 1 82 ? 7.615 -3.673 -25.004 1.00 89.69 82 CYS A O 1
ATOM 605 N N . ALA A 1 83 ? 5.497 -3.467 -24.270 1.00 89.88 83 ALA A N 1
ATOM 606 C CA . ALA A 1 83 ? 4.863 -3.957 -25.490 1.00 89.88 83 ALA A CA 1
ATOM 607 C C . ALA A 1 83 ? 5.123 -3.035 -26.695 1.00 89.88 83 ALA A C 1
ATOM 609 O O . ALA A 1 83 ? 5.325 -3.531 -27.801 1.00 89.88 83 ALA A O 1
ATOM 610 N N . GLY A 1 84 ? 5.167 -1.717 -26.475 1.00 84.38 84 GLY A N 1
ATOM 611 C CA . GLY A 1 84 ? 5.411 -0.717 -27.519 1.00 84.38 84 GLY A CA 1
ATOM 612 C C . GLY A 1 84 ? 6.881 -0.495 -27.895 1.00 84.38 84 GLY A C 1
ATOM 613 O O . GLY A 1 84 ? 7.151 0.175 -28.889 1.00 84.38 84 GLY A O 1
ATOM 614 N N . HIS A 1 85 ? 7.836 -1.032 -27.129 1.00 78.19 85 HIS A N 1
ATOM 615 C CA . HIS A 1 85 ? 9.262 -0.794 -27.362 1.00 78.19 85 HIS A CA 1
ATOM 616 C C . HIS A 1 85 ? 9.901 -1.826 -28.300 1.00 78.19 85 HIS A C 1
ATOM 618 O O . HIS A 1 85 ? 9.956 -3.022 -27.994 1.00 78.19 85 HIS A O 1
ATOM 624 N N . GLU A 1 86 ? 10.489 -1.338 -29.394 1.00 68.25 86 GLU A N 1
ATOM 625 C CA . GLU A 1 86 ? 11.381 -2.124 -30.248 1.00 68.25 86 GLU A CA 1
ATOM 626 C C . GLU A 1 86 ? 12.729 -2.401 -29.552 1.00 68.25 86 GLU A C 1
ATOM 628 O O . GLU A 1 86 ? 13.153 -1.694 -28.629 1.00 68.25 86 GLU A O 1
ATOM 633 N N . GLN A 1 87 ? 13.411 -3.470 -29.971 1.00 68.19 87 GLN A N 1
ATOM 634 C CA . GLN A 1 87 ? 14.695 -3.877 -29.394 1.00 68.19 87 GLN A CA 1
ATOM 635 C C . GLN A 1 87 ? 15.774 -2.800 -29.633 1.00 68.19 87 GLN A C 1
ATOM 637 O O . GLN A 1 87 ? 15.921 -2.317 -30.751 1.00 68.19 87 GLN A O 1
ATOM 642 N N . GLY A 1 88 ? 16.563 -2.462 -28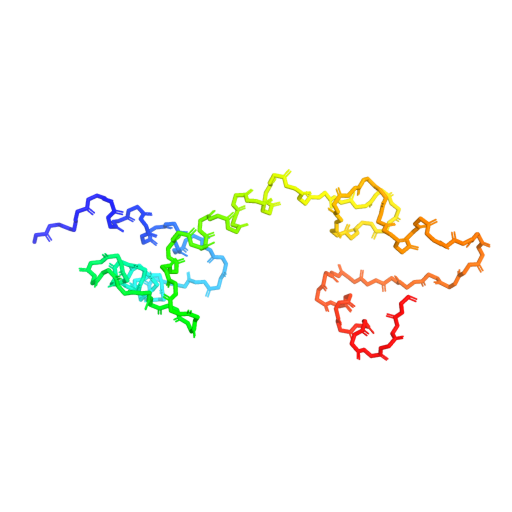.602 1.00 69.25 88 GLY A N 1
ATOM 643 C CA . GLY A 1 88 ? 17.714 -1.544 -28.718 1.00 69.25 88 GLY A CA 1
ATOM 644 C C . GLY A 1 88 ? 17.555 -0.147 -28.096 1.00 69.25 88 GLY A C 1
ATOM 645 O O . GLY A 1 88 ? 18.389 0.718 -28.351 1.00 69.25 88 GLY A O 1
ATOM 646 N N . GLY A 1 89 ? 16.518 0.090 -27.284 1.00 76.38 89 GLY A N 1
ATOM 647 C CA . GLY A 1 89 ? 16.339 1.340 -26.528 1.00 76.38 89 GLY A CA 1
ATOM 648 C C . GLY A 1 89 ? 17.200 1.462 -25.257 1.00 76.38 89 GLY A C 1
ATOM 649 O O . GLY A 1 89 ? 17.844 0.508 -24.818 1.00 76.38 89 GLY A O 1
ATOM 650 N N . THR A 1 90 ? 17.184 2.646 -24.637 1.00 83.00 90 THR A N 1
ATOM 651 C CA . THR A 1 90 ? 17.846 2.911 -23.347 1.00 83.00 90 THR A CA 1
ATOM 652 C C . THR A 1 90 ? 17.049 2.296 -22.197 1.00 83.00 90 THR A C 1
ATOM 654 O O . THR A 1 90 ? 15.873 2.608 -22.032 1.00 83.00 90 THR A O 1
ATOM 657 N N . LEU A 1 91 ? 17.689 1.471 -21.363 1.00 86.12 91 LEU A N 1
ATOM 658 C CA . LEU A 1 91 ? 17.066 0.912 -20.161 1.00 86.12 91 LEU A CA 1
ATOM 659 C C . LEU A 1 91 ? 17.311 1.810 -18.945 1.00 86.12 91 LEU A C 1
ATOM 661 O O . LEU A 1 91 ? 18.451 2.157 -18.637 1.00 86.12 91 LEU A O 1
ATOM 665 N N . TRP A 1 92 ? 16.235 2.122 -18.229 1.00 86.88 92 TRP A N 1
ATOM 666 C CA . TRP A 1 92 ? 16.263 2.888 -16.989 1.00 86.88 92 TRP A CA 1
ATOM 667 C C . TRP A 1 92 ? 16.032 1.961 -15.806 1.00 86.88 92 TRP A C 1
ATOM 669 O O . TRP A 1 92 ? 14.969 1.360 -15.675 1.00 86.88 92 TRP A O 1
ATOM 679 N N . VAL A 1 93 ? 17.047 1.831 -14.955 1.00 91.88 93 VAL A N 1
ATOM 680 C CA . VAL A 1 93 ? 16.986 0.982 -13.764 1.00 91.88 93 VAL A CA 1
ATOM 681 C C . VAL A 1 93 ? 16.702 1.860 -12.556 1.00 91.88 93 VAL A C 1
ATOM 683 O O . VAL A 1 93 ? 17.417 2.826 -12.294 1.00 91.88 93 VAL A O 1
ATOM 686 N N . VAL A 1 94 ? 15.651 1.511 -11.824 1.00 93.56 94 VAL A N 1
ATOM 687 C CA . VAL A 1 94 ? 15.209 2.192 -10.607 1.00 93.56 94 VAL A CA 1
ATOM 688 C C . VAL A 1 94 ? 15.069 1.176 -9.482 1.00 93.56 94 VAL A C 1
ATOM 690 O O . VAL A 1 94 ? 14.842 -0.005 -9.731 1.00 93.56 94 VAL A O 1
ATOM 693 N N . GLU A 1 95 ? 15.226 1.634 -8.243 1.00 95.44 95 GLU A N 1
ATOM 694 C CA . GLU A 1 95 ? 15.187 0.758 -7.068 1.00 95.44 95 GLU A CA 1
ATOM 695 C C . GLU A 1 95 ? 13.765 0.293 -6.723 1.00 95.44 95 GLU A C 1
ATOM 697 O O . GLU A 1 95 ? 13.567 -0.840 -6.292 1.00 95.44 95 GLU A O 1
ATOM 702 N N . ASN A 1 96 ? 12.769 1.165 -6.893 1.00 94.19 96 ASN A N 1
ATOM 703 C CA . ASN A 1 96 ? 11.392 0.915 -6.475 1.00 94.19 96 ASN A CA 1
ATOM 704 C C . ASN A 1 96 ? 10.383 1.762 -7.276 1.00 94.19 96 ASN A C 1
ATOM 706 O O . ASN A 1 96 ? 10.755 2.602 -8.101 1.00 94.19 96 ASN A O 1
ATOM 710 N N . THR A 1 97 ? 9.090 1.555 -7.009 1.00 92.75 97 THR A N 1
ATOM 711 C CA . THR A 1 97 ? 7.985 2.273 -7.669 1.00 92.75 97 THR A CA 1
ATOM 712 C C . THR A 1 97 ? 8.012 3.785 -7.413 1.00 92.75 97 THR A C 1
ATOM 714 O O . THR A 1 97 ? 7.592 4.558 -8.269 1.00 92.75 97 THR A O 1
ATOM 717 N N . GLU A 1 98 ? 8.532 4.247 -6.274 1.00 92.94 98 GLU A N 1
ATOM 718 C CA . GLU A 1 98 ? 8.643 5.684 -5.991 1.00 92.94 98 GLU A CA 1
ATOM 719 C C . GLU A 1 98 ? 9.706 6.347 -6.880 1.00 92.94 98 GLU A C 1
ATOM 721 O O . GLU A 1 98 ? 9.457 7.385 -7.498 1.00 92.94 98 GLU A O 1
ATOM 726 N N . ALA A 1 99 ? 10.871 5.710 -7.020 1.00 93.62 99 ALA A N 1
ATOM 727 C CA . ALA A 1 99 ? 11.929 6.149 -7.924 1.00 93.62 99 ALA A CA 1
ATOM 728 C C . ALA A 1 99 ? 11.466 6.131 -9.390 1.00 93.62 99 ALA A C 1
ATOM 730 O O . ALA A 1 99 ? 11.797 7.047 -10.146 1.00 93.62 99 ALA A O 1
ATOM 731 N N . GLN A 1 100 ? 10.655 5.139 -9.772 1.00 91.38 100 GLN A N 1
ATOM 732 C CA . GLN A 1 100 ? 9.995 5.095 -11.077 1.00 91.38 100 GLN A CA 1
ATOM 733 C C . GLN A 1 100 ? 9.098 6.323 -11.300 1.00 91.38 100 GLN A C 1
ATOM 735 O O . GLN A 1 100 ? 9.308 7.060 -12.260 1.00 91.38 100 GLN A O 1
ATOM 740 N N . LEU A 1 101 ? 8.137 6.579 -10.404 1.00 92.00 101 LEU A N 1
ATOM 741 C CA . LEU A 1 101 ? 7.208 7.714 -10.517 1.00 92.00 101 LEU A CA 1
ATOM 742 C C . LEU A 1 101 ? 7.949 9.055 -10.563 1.00 92.00 101 LEU A C 1
ATOM 744 O O . LEU A 1 101 ? 7.599 9.954 -11.325 1.00 92.00 101 LEU A O 1
ATOM 748 N N . SER A 1 102 ? 9.008 9.192 -9.765 1.00 93.62 102 SER A N 1
ATOM 749 C CA . SER A 1 102 ? 9.873 10.372 -9.779 1.00 93.62 102 SER A CA 1
ATOM 750 C C . SER A 1 102 ? 10.565 10.570 -11.134 1.00 93.62 102 SER A C 1
ATOM 752 O O . SER A 1 102 ? 10.619 11.691 -11.646 1.00 93.62 102 SER A O 1
ATOM 754 N N . ALA A 1 103 ? 11.063 9.495 -11.752 1.00 90.75 103 ALA A N 1
ATOM 755 C CA . ALA A 1 103 ? 11.658 9.551 -13.085 1.00 90.75 103 ALA A CA 1
ATOM 756 C C . ALA A 1 103 ? 10.621 9.930 -14.157 1.00 90.75 103 ALA A C 1
ATOM 758 O O . ALA A 1 103 ? 10.878 10.826 -14.964 1.00 90.75 103 ALA A O 1
ATOM 759 N N . GLU A 1 104 ? 9.429 9.336 -14.108 1.00 89.69 104 GLU A N 1
ATOM 760 C CA . GLU A 1 104 ? 8.326 9.636 -15.030 1.00 89.69 104 GLU A CA 1
ATOM 761 C C . GLU A 1 104 ? 7.879 11.099 -14.944 1.00 89.69 104 GLU A C 1
ATOM 763 O O . GLU A 1 104 ? 7.733 11.771 -15.967 1.00 89.69 104 GLU A O 1
ATOM 768 N N . ASN A 1 105 ? 7.775 11.646 -13.729 1.00 92.88 105 ASN A N 1
ATOM 769 C CA . ASN A 1 105 ? 7.462 13.060 -13.501 1.00 92.88 105 ASN A CA 1
ATOM 770 C C . ASN A 1 105 ? 8.539 14.017 -14.037 1.00 92.88 105 ASN A C 1
ATOM 772 O O . ASN A 1 105 ? 8.255 15.181 -14.319 1.00 92.88 105 ASN A O 1
ATOM 776 N N . ARG A 1 106 ? 9.777 13.540 -14.198 1.00 92.31 106 ARG A N 1
ATOM 777 C CA . ARG A 1 106 ? 10.883 14.286 -14.821 1.00 92.31 106 ARG A CA 1
ATOM 778 C C . ARG A 1 106 ? 10.934 14.119 -16.344 1.00 92.31 106 ARG A C 1
ATOM 780 O O . ARG A 1 106 ? 11.826 14.687 -16.970 1.00 92.31 106 ARG A O 1
ATOM 787 N N . GLY A 1 107 ? 9.993 13.377 -16.929 1.00 88.31 107 GLY A N 1
ATOM 788 C CA . GLY A 1 107 ? 9.859 13.180 -18.372 1.00 88.31 107 GLY A CA 1
ATOM 789 C C . GLY A 1 107 ? 10.574 11.947 -18.925 1.00 88.31 107 GLY A C 1
ATOM 790 O O . GLY A 1 107 ? 10.643 11.803 -20.142 1.00 88.31 107 GLY A O 1
ATOM 791 N N . TRP A 1 108 ? 11.094 11.064 -18.071 1.00 81.56 108 TRP A N 1
ATOM 792 C CA . TRP A 1 108 ? 11.657 9.785 -18.511 1.00 81.56 108 TRP A CA 1
ATOM 793 C C . TRP A 1 108 ? 10.525 8.777 -18.739 1.00 81.56 108 TRP A C 1
ATOM 795 O O . TRP A 1 108 ? 9.715 8.569 -17.841 1.00 81.56 108 TRP A O 1
ATOM 805 N N . ARG A 1 109 ? 10.444 8.167 -19.923 1.00 71.69 109 ARG A N 1
ATOM 806 C CA . ARG A 1 109 ? 9.498 7.088 -20.241 1.00 71.69 109 ARG A CA 1
ATOM 807 C C . ARG A 1 109 ? 10.215 5.963 -20.965 1.00 71.69 109 ARG A C 1
ATOM 809 O O . ARG A 1 109 ? 11.119 6.301 -21.764 1.00 71.69 109 ARG A O 1
#

Radius of gyration: 19.6 Å; Cα contacts (8 Å, |Δi|>4): 86; chains: 1; bounding box: 43×25×60 Å

Nearest PDB structures (foldseek):
  3vdp-assembly2_C  TM=8.569E-01  e=3.292E-05  Caldanaerobacter subterraneus subsp. tengcongensis MB4
  4o6p-assembly1_C  TM=8.361E-01  e=2.885E-05  Caldanaerobacter subterraneus subsp. tengcongensis MB4
  5z2v-assemb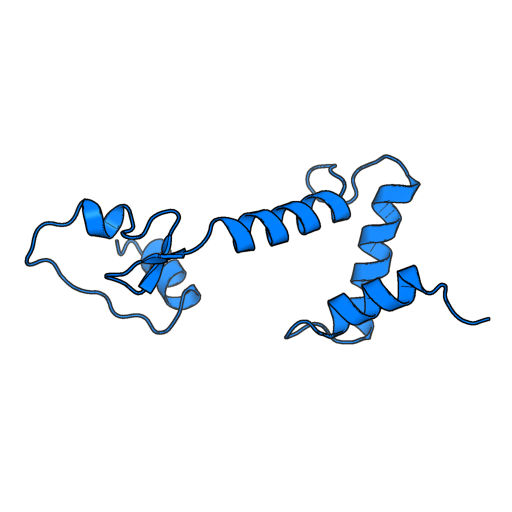ly1_A  TM=8.322E-01  e=5.226E-05  Pseudomonas aeruginosa PAO1
  8k3f-assembly1_B  TM=8.127E-01  e=1.503E-04  Campylobacter jejuni
  5zvq-assembly1_A-2  TM=8.212E-01  e=1.715E-04  Thermus thermophilus HB8

pLDDT: mean 89.28, std 9.35, range [56.88, 97.88]

Secondary structure (DSSP, 8-state):
-PPPHHHHHHHHHHHTSTT--HHHHHHHHHHHHHHHHHTS--STTSS-HHHHHHHHHHHHHHH-EE-TTT--EESSSS-HHHHHPPTTPPP---SSHHHHHHHHHTT--

Sequence (109 aa):
MPLPAPYLRLLQAFDALPGVGPQAAGRLTQFILMGNQNGQGNNAHGNDAGSELAQAILAAGETLVMCERCYRYA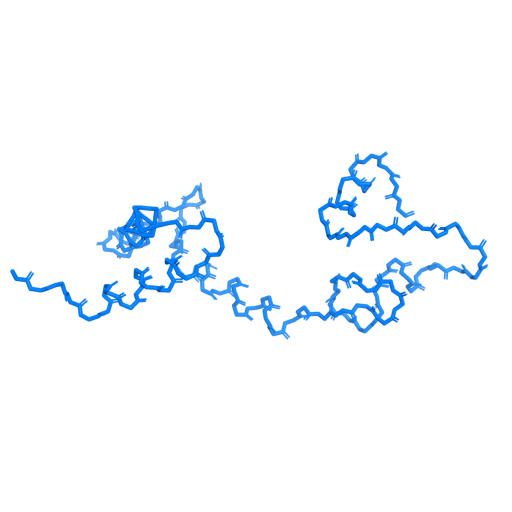MQSVCDDCAGHEQGGTLWVVENTEAQLSAENRGWR

Solvent-accessible surface area (backbone atoms only — not comparable to full-atom values): 6558 Å² total; per-residue (Å²): 132,84,78,58,68,70,62,53,53,49,25,52,59,38,37,70,38,89,96,31,48,69,72,53,11,48,51,52,43,51,53,39,53,56,12,67,78,66,81,45,34,63,40,100,83,54,42,47,48,48,62,53,50,53,49,51,55,51,51,47,70,75,48,57,37,58,12,79,82,79,67,43,83,19,83,39,64,61,32,72,70,65,71,72,54,69,92,88,72,89,85,85,88,62,93,45,71,67,54,44,52,54,40,42,76,73,70,53,130